Protein AF-A0A2W6MW14-F1 (afdb_monomer)

Foldseek 3Di:
DDDDDDPPPDPVPPPPPPPDDDPDDDPPDQFLLRVLLVVCVVVVNPLLSVLLVLLLLLVLLVVVCVVVVHDSVPDPSVVSSVVSRVCCRPDALVVVLVSLVSSLVLLVDPPNDDFDDDPNHGDDPVRSVVSSVSNSVSSVVSSVVSVD

Radius of gyration: 16.96 Å; Cα contacts (8 Å, |Δi|>4): 107; chains: 1; bounding box: 43×42×47 Å

Nearest PDB structures (foldseek):
  7m5t-assembly1_A  TM=4.288E-01  e=1.062E+00  synthetic construct
  1x8z-assembly2_C  TM=4.289E-01  e=5.660E+00  Arabidopsis thaliana

Solvent-accessible surface area (backbone atoms only — not comparable to full-atom values): 8809 Å² total; per-residue (Å²): 143,82,83,90,82,80,90,76,81,61,82,84,65,78,81,74,78,80,90,74,90,78,97,64,100,60,89,83,71,70,37,72,68,53,48,56,41,51,52,27,46,75,70,69,36,48,68,31,31,51,48,47,51,49,24,46,45,52,48,18,28,52,50,47,12,62,78,68,75,50,56,60,92,71,48,60,56,69,59,25,39,52,48,45,54,51,48,47,59,72,41,55,53,69,56,35,38,50,54,43,50,50,32,45,51,40,60,67,41,85,77,72,61,79,85,58,69,48,97,91,35,78,46,50,70,69,57,54,53,52,38,47,50,52,27,41,51,56,46,49,50,53,41,49,63,55,72,106

pLDDT: mean 84.58, std 22.4, range [30.78, 98.69]

Organism: NCBI:txid1458358

Sequence (148 aa):
MTINNSYNVSYSQVNRLESKESNQTTNNEKSEFDKMIWDLFEQGKGDVAHMAMNAQLVESIKENAKQNGISVTSVNWNRANANWREDFKNAGEQKQSEMVADLISTLQDPYAIQKGYYMGQAESEAHFQATKNQAIDYLSELLQDIKA

Mean predicted aligned error: 9.28 Å

Secondary structure (DSSP, 8-state):
----------GGGTTSS--S--------PPPHHHHHHHHHHHTT-HHHHHHHHHHHHHHHHHHHHHHHT--GGGS-HHHHHHHHHHHHHHS-HHHHHHHHHHHHHHHHSSSSS---EETTEEPPHHHHHHHHHHHHHHHHHHHHHHH-

Structure (mmCIF, N/CA/C/O backbone):
data_AF-A0A2W6MW14-F1
#
_entry.id   AF-A0A2W6MW14-F1
#
loop_
_atom_site.group_PDB
_atom_site.id
_atom_site.type_symbol
_atom_site.label_atom_id
_atom_site.label_alt_id
_atom_site.label_comp_id
_atom_site.label_asym_id
_atom_site.label_entity_id
_atom_site.label_seq_id
_atom_site.pdbx_PDB_ins_code
_atom_site.Cartn_x
_atom_site.Cartn_y
_atom_site.Cartn_z
_atom_site.occupancy
_atom_site.B_iso_or_equiv
_atom_site.auth_seq_id
_atom_site.auth_comp_id
_atom_site.auth_asym_id
_atom_site.auth_atom_id
_atom_site.pdbx_PDB_model_num
ATOM 1 N N . MET A 1 1 ? 31.735 26.652 -9.772 1.00 42.94 1 MET A N 1
ATOM 2 C CA . MET A 1 1 ? 30.379 26.369 -9.266 1.00 42.94 1 MET A CA 1
ATOM 3 C C . MET A 1 1 ? 29.856 25.186 -10.061 1.00 42.94 1 MET A C 1
ATOM 5 O O . MET A 1 1 ? 29.464 25.388 -11.197 1.00 42.94 1 MET A O 1
ATOM 9 N N . THR A 1 2 ? 29.928 23.974 -9.506 1.00 31.06 2 THR A N 1
ATOM 10 C CA . THR A 1 2 ? 29.230 22.800 -10.054 1.00 31.06 2 THR A CA 1
ATOM 11 C C . THR A 1 2 ? 28.868 21.889 -8.889 1.00 31.06 2 THR A C 1
ATOM 13 O O . THR A 1 2 ? 29.675 21.671 -7.988 1.00 31.06 2 THR A O 1
ATOM 16 N N . ILE A 1 3 ? 27.606 21.484 -8.878 1.00 32.84 3 ILE A N 1
ATOM 17 C CA . ILE A 1 3 ? 26.852 20.940 -7.754 1.00 32.84 3 ILE A CA 1
ATOM 18 C C . ILE A 1 3 ? 27.158 19.447 -7.593 1.00 32.84 3 ILE A C 1
ATOM 20 O O . ILE A 1 3 ? 27.057 18.685 -8.552 1.00 32.84 3 ILE A O 1
ATOM 24 N N . ASN A 1 4 ? 27.504 19.044 -6.368 1.00 33.50 4 ASN A N 1
ATOM 25 C CA . ASN A 1 4 ? 27.496 17.653 -5.920 1.00 33.50 4 ASN A CA 1
ATOM 26 C C . ASN A 1 4 ? 26.060 17.128 -5.955 1.00 33.50 4 ASN A C 1
ATOM 28 O O . ASN A 1 4 ? 25.204 17.683 -5.269 1.00 33.50 4 ASN A O 1
ATOM 32 N N . ASN A 1 5 ? 25.797 16.046 -6.686 1.00 37.47 5 ASN A N 1
ATOM 33 C CA . ASN A 1 5 ? 24.575 15.283 -6.471 1.00 37.47 5 ASN A CA 1
ATOM 34 C C . ASN A 1 5 ? 24.783 13.809 -6.810 1.00 37.47 5 ASN A C 1
ATOM 36 O O . ASN A 1 5 ? 24.856 13.424 -7.973 1.00 37.47 5 ASN A O 1
ATOM 40 N N . SER A 1 6 ? 24.887 12.983 -5.775 1.00 30.78 6 SER A N 1
ATOM 41 C CA . SER A 1 6 ? 24.701 11.533 -5.850 1.00 30.78 6 SER A CA 1
ATOM 42 C C . SER A 1 6 ? 24.360 11.032 -4.448 1.00 30.78 6 SER A C 1
ATOM 44 O O . SER A 1 6 ? 25.164 10.370 -3.796 1.00 30.78 6 SER A O 1
ATOM 46 N N . TYR A 1 7 ? 23.170 11.381 -3.952 1.00 33.81 7 TYR A N 1
ATOM 47 C CA . TYR A 1 7 ? 22.580 10.655 -2.828 1.00 33.81 7 TYR A CA 1
ATO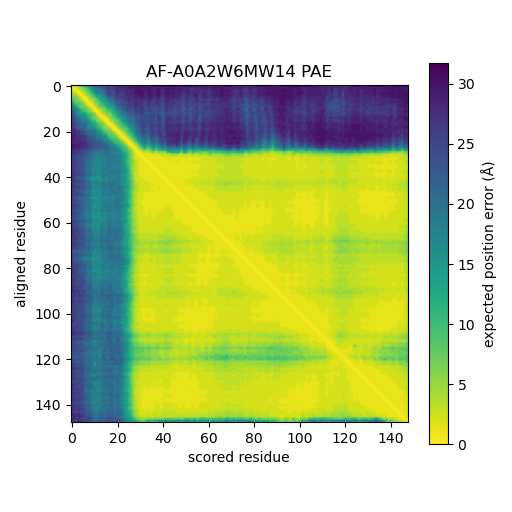M 48 C C . TYR A 1 7 ? 22.076 9.314 -3.349 1.00 33.81 7 TYR A C 1
ATOM 50 O O . TYR A 1 7 ? 20.930 9.157 -3.753 1.00 33.81 7 TYR A O 1
ATOM 58 N N . ASN A 1 8 ? 22.994 8.354 -3.375 1.00 37.16 8 ASN A N 1
ATOM 59 C CA . ASN A 1 8 ? 22.701 6.953 -3.594 1.00 37.16 8 ASN A CA 1
ATOM 60 C C . ASN A 1 8 ? 22.234 6.384 -2.244 1.00 37.16 8 ASN A C 1
ATOM 62 O O . ASN A 1 8 ? 23.043 5.910 -1.446 1.00 37.16 8 ASN A O 1
ATOM 66 N N . VAL A 1 9 ? 20.945 6.526 -1.924 1.00 36.53 9 VAL A N 1
ATOM 67 C CA . VAL A 1 9 ? 20.375 5.896 -0.725 1.00 36.53 9 VAL A CA 1
ATOM 68 C C . VAL A 1 9 ? 20.109 4.434 -1.062 1.00 36.53 9 VAL A C 1
ATOM 70 O O . VAL A 1 9 ? 19.062 4.065 -1.584 1.00 36.53 9 VAL A O 1
ATOM 73 N N . SER A 1 10 ? 21.107 3.596 -0.795 1.00 33.16 10 SER A N 1
ATOM 74 C CA . SER A 1 10 ? 20.962 2.145 -0.820 1.00 33.16 10 SER A CA 1
ATOM 75 C C . SER A 1 10 ? 20.016 1.725 0.307 1.00 33.16 10 SER A C 1
ATOM 77 O O . SER A 1 10 ? 20.370 1.821 1.484 1.00 33.16 10 SER A O 1
ATOM 79 N N . TYR A 1 11 ? 18.831 1.218 -0.045 1.00 42.34 11 TYR A N 1
ATOM 80 C CA . TYR A 1 11 ? 17.824 0.680 0.886 1.00 42.34 11 TYR A CA 1
ATOM 81 C C . TYR A 1 11 ? 18.357 -0.441 1.807 1.00 42.34 11 TYR A C 1
ATOM 83 O O . TYR A 1 11 ? 17.725 -0.784 2.801 1.00 42.34 11 TYR A O 1
ATOM 91 N N . SER A 1 12 ? 19.555 -0.973 1.542 1.00 40.34 12 SER A N 1
ATOM 92 C CA . SER A 1 12 ? 20.220 -1.974 2.383 1.00 40.34 12 SER A CA 1
ATOM 93 C C . SER A 1 12 ? 20.832 -1.440 3.688 1.00 40.34 12 SER A C 1
ATOM 95 O O . SER A 1 12 ? 21.266 -2.246 4.511 1.00 40.34 12 SER A O 1
ATOM 97 N N . GLN A 1 13 ? 20.890 -0.119 3.911 1.00 38.22 13 GLN A N 1
ATOM 98 C CA . GLN A 1 13 ? 21.571 0.451 5.088 1.00 38.22 13 GLN A CA 1
ATOM 99 C C . GLN A 1 13 ? 20.648 0.896 6.232 1.00 38.22 13 GLN A C 1
ATOM 101 O O . GLN A 1 13 ? 21.144 1.142 7.329 1.00 38.22 13 GLN A O 1
ATOM 106 N N . VAL A 1 14 ? 19.326 0.940 6.040 1.00 39.78 14 VAL A N 1
ATOM 107 C CA . VAL A 1 14 ? 18.404 1.421 7.090 1.00 39.78 14 VAL A CA 1
ATOM 108 C C . VAL A 1 14 ? 18.106 0.350 8.157 1.00 39.78 14 VAL A C 1
ATOM 110 O O . VAL A 1 14 ? 17.780 0.689 9.284 1.00 39.78 14 VAL A O 1
ATOM 113 N N . ASN A 1 15 ? 18.345 -0.937 7.880 1.00 40.94 15 ASN A N 1
ATOM 114 C CA . ASN A 1 15 ? 17.981 -2.032 8.798 1.00 40.94 15 ASN A CA 1
ATOM 115 C C . ASN A 1 15 ? 19.132 -2.602 9.650 1.00 40.94 15 ASN A C 1
ATOM 117 O O . ASN A 1 15 ? 18.999 -3.696 10.193 1.00 40.94 15 ASN A O 1
ATOM 121 N N . ARG A 1 16 ? 20.279 -1.917 9.774 1.00 33.91 16 ARG A N 1
ATOM 122 C CA . ARG A 1 16 ? 21.461 -2.499 10.452 1.00 33.91 16 ARG A CA 1
ATOM 123 C C . ARG A 1 16 ? 21.914 -1.820 11.747 1.00 33.91 16 ARG A C 1
ATOM 125 O O . ARG A 1 16 ? 22.966 -2.195 12.258 1.00 33.91 16 ARG A O 1
ATOM 132 N N . LEU A 1 17 ? 21.146 -0.875 12.294 1.00 33.38 17 LEU A N 1
ATOM 133 C CA . LEU A 1 17 ? 21.528 -0.159 13.523 1.00 33.38 17 LEU A CA 1
ATOM 134 C C . LEU A 1 17 ? 20.571 -0.306 14.717 1.00 33.38 17 LEU A C 1
ATOM 136 O O . LEU A 1 17 ? 20.933 0.134 15.801 1.00 33.38 17 LEU A O 1
ATOM 140 N N . GLU A 1 18 ? 19.438 -1.001 14.591 1.00 40.53 18 GLU A N 1
ATOM 141 C CA . GLU A 1 18 ? 18.485 -1.172 15.711 1.00 40.53 18 GLU A CA 1
ATOM 142 C C . GLU A 1 18 ? 18.489 -2.573 16.343 1.00 40.53 18 GLU A C 1
ATOM 144 O O . GLU A 1 18 ? 17.637 -2.906 17.161 1.00 40.53 18 GLU A O 1
ATOM 149 N N . SER A 1 19 ? 19.479 -3.414 16.036 1.00 43.75 19 SER A N 1
ATOM 150 C CA . SER A 1 19 ? 19.676 -4.673 16.762 1.00 43.75 19 SER A CA 1
ATOM 151 C C . SER A 1 19 ? 20.686 -4.489 17.895 1.00 43.75 19 SER A C 1
ATOM 153 O O . SER A 1 19 ? 21.805 -5.004 17.811 1.00 43.75 19 SER A O 1
ATOM 155 N N . LYS A 1 20 ? 20.320 -3.730 18.931 1.00 46.88 20 LYS A N 1
ATOM 156 C CA . LYS A 1 20 ? 20.873 -3.860 20.289 1.00 46.88 20 LYS A CA 1
ATOM 157 C C . LYS A 1 20 ? 20.055 -3.019 21.271 1.00 46.88 20 LYS A C 1
ATOM 159 O O . LYS A 1 20 ? 20.009 -1.806 21.152 1.00 46.88 20 LYS A O 1
ATOM 164 N N . GLU A 1 21 ? 19.500 -3.729 22.254 1.00 45.31 21 GLU A N 1
ATOM 165 C CA . GLU A 1 21 ? 18.901 -3.244 23.507 1.00 45.31 21 GLU A CA 1
ATOM 166 C C . GLU A 1 21 ? 17.421 -2.824 23.485 1.00 45.31 21 GLU A C 1
ATOM 168 O O . GLU A 1 21 ? 17.079 -1.651 23.468 1.00 45.31 21 GLU A O 1
ATOM 173 N N . SER A 1 22 ? 16.535 -3.813 23.656 1.00 36.53 22 SER A N 1
ATOM 174 C CA . SER A 1 22 ? 15.511 -3.766 24.713 1.00 36.53 22 SER A CA 1
ATOM 175 C C . SER A 1 22 ? 14.903 -5.157 24.923 1.00 36.53 22 SER A C 1
ATOM 177 O O . SER A 1 22 ? 14.150 -5.662 24.094 1.00 36.53 22 SER A O 1
ATOM 179 N N . ASN A 1 23 ? 15.240 -5.788 26.049 1.00 46.12 23 ASN A N 1
ATOM 180 C CA . ASN A 1 23 ? 14.453 -6.883 26.606 1.00 46.12 23 ASN A CA 1
ATOM 181 C C . ASN A 1 23 ? 13.269 -6.269 27.364 1.00 46.12 23 ASN A C 1
ATOM 183 O O . ASN A 1 23 ? 13.352 -6.025 28.566 1.00 46.12 23 ASN A O 1
ATOM 187 N N . GLN A 1 24 ? 12.165 -6.043 26.659 1.00 38.31 24 GLN A N 1
ATOM 188 C CA . GLN A 1 24 ? 10.834 -5.981 27.251 1.00 38.31 24 GLN A CA 1
ATOM 189 C C . GLN A 1 24 ? 9.913 -6.853 26.401 1.00 38.31 24 GLN A C 1
ATOM 191 O O . GLN A 1 24 ? 9.719 -6.605 25.215 1.00 38.31 24 GLN A O 1
ATOM 196 N N . THR A 1 25 ? 9.377 -7.903 27.018 1.00 43.50 25 THR A N 1
ATOM 197 C CA . THR A 1 25 ? 8.308 -8.761 26.498 1.00 43.50 25 THR A CA 1
ATOM 198 C C . THR A 1 25 ? 7.081 -7.919 26.151 1.00 43.50 25 THR A C 1
ATOM 200 O O . THR A 1 25 ? 6.187 -7.722 26.967 1.00 43.50 25 THR A O 1
ATOM 203 N N . THR A 1 26 ? 7.053 -7.417 24.925 1.00 41.88 26 THR A N 1
ATOM 204 C CA . THR A 1 26 ? 5.839 -7.134 24.168 1.00 41.88 26 THR A CA 1
ATOM 205 C C . THR A 1 26 ? 5.914 -8.063 22.967 1.00 41.88 26 THR A C 1
ATOM 207 O O . THR A 1 26 ? 6.984 -8.212 22.374 1.00 41.88 26 THR A O 1
ATOM 210 N N . ASN A 1 27 ? 4.839 -8.774 22.644 1.00 43.25 27 ASN A N 1
ATOM 211 C CA . ASN A 1 27 ? 4.812 -9.572 21.428 1.00 43.25 27 ASN A CA 1
ATOM 212 C C . ASN A 1 27 ? 5.032 -8.614 20.244 1.00 43.25 27 ASN A C 1
ATOM 214 O O . ASN A 1 27 ? 4.131 -7.881 19.835 1.00 43.25 27 ASN A O 1
ATOM 218 N N . ASN A 1 28 ? 6.260 -8.595 19.719 1.00 53.56 28 ASN A N 1
ATOM 219 C CA . ASN A 1 28 ? 6.674 -7.918 18.489 1.00 53.56 28 ASN A CA 1
ATOM 220 C C . ASN A 1 28 ? 6.070 -8.638 17.272 1.00 53.56 28 ASN A C 1
ATOM 222 O O . ASN A 1 28 ? 6.754 -8.954 16.301 1.00 53.56 28 ASN A O 1
ATOM 226 N N . GLU A 1 29 ? 4.782 -8.958 17.344 1.00 69.81 29 GLU A N 1
ATOM 227 C CA . GLU A 1 29 ? 4.059 -9.549 16.239 1.00 69.81 29 GLU A CA 1
ATOM 228 C C . GLU A 1 29 ? 4.014 -8.510 15.120 1.00 69.81 29 GLU A C 1
ATOM 230 O O . GLU A 1 29 ? 3.607 -7.354 15.305 1.00 69.81 29 GLU A O 1
ATOM 235 N N . LYS A 1 30 ? 4.563 -8.926 13.978 1.00 78.94 30 LYS A N 1
ATOM 236 C CA . LYS 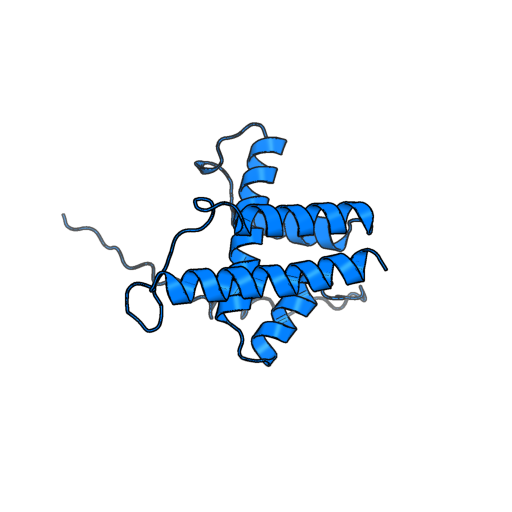A 1 30 ? 4.432 -8.239 12.698 1.00 78.94 30 LYS A CA 1
ATOM 237 C C . LYS A 1 30 ? 2.938 -8.108 12.396 1.00 78.94 30 LYS A C 1
ATOM 239 O O . LYS A 1 30 ? 2.201 -9.064 12.633 1.00 78.94 30 LYS A O 1
ATOM 244 N N . SER A 1 31 ? 2.504 -6.956 11.886 1.00 90.56 31 SER A N 1
ATOM 245 C CA . SER A 1 31 ? 1.123 -6.815 11.409 1.00 90.56 31 SER A CA 1
ATOM 246 C C . SER A 1 31 ? 0.848 -7.783 10.251 1.00 90.56 31 SER A C 1
ATOM 248 O O . SER A 1 31 ? 1.791 -8.232 9.598 1.00 90.56 31 SER A O 1
ATOM 250 N N . GLU A 1 32 ? -0.417 -8.091 9.957 1.00 92.44 32 GLU A N 1
ATOM 251 C CA . GLU A 1 32 ? -0.761 -8.943 8.803 1.00 92.44 32 GLU A CA 1
ATOM 252 C C . GLU A 1 32 ? -0.241 -8.361 7.480 1.00 92.44 32 GLU A C 1
ATOM 254 O O . GLU A 1 32 ? 0.297 -9.085 6.645 1.00 92.44 32 GLU A O 1
ATOM 259 N N . PHE A 1 33 ? -0.263 -7.031 7.336 1.00 95.44 33 PHE A N 1
ATOM 260 C CA . PHE A 1 33 ? 0.375 -6.360 6.206 1.00 95.44 33 PHE A CA 1
ATOM 261 C C . PHE A 1 33 ? 1.887 -6.623 6.165 1.00 95.44 33 PHE A C 1
ATOM 263 O O . PHE A 1 33 ? 2.430 -6.967 5.118 1.00 95.44 33 PHE A O 1
ATOM 270 N N . ASP A 1 34 ? 2.588 -6.500 7.297 1.00 94.25 34 ASP A N 1
ATOM 271 C CA . ASP A 1 34 ? 4.025 -6.781 7.346 1.00 94.25 34 ASP A CA 1
ATOM 272 C C . ASP A 1 34 ? 4.330 -8.238 7.000 1.00 94.25 34 ASP A C 1
ATOM 274 O O . ASP A 1 34 ? 5.285 -8.490 6.270 1.00 94.25 34 ASP A O 1
ATOM 278 N N . LYS A 1 35 ? 3.534 -9.189 7.504 1.00 94.94 35 LYS A N 1
ATOM 279 C CA . LYS A 1 35 ? 3.666 -10.615 7.174 1.00 94.94 35 LYS A CA 1
ATOM 280 C C . LYS A 1 35 ? 3.519 -10.839 5.669 1.00 94.94 35 LYS A C 1
ATOM 282 O O . LYS A 1 35 ? 4.440 -11.384 5.073 1.00 94.94 35 LYS A O 1
ATOM 287 N N . MET A 1 36 ? 2.471 -10.292 5.046 1.00 96.94 36 MET A N 1
ATOM 288 C CA . MET A 1 36 ? 2.274 -10.345 3.590 1.00 96.94 36 MET A CA 1
ATOM 289 C C . MET A 1 36 ? 3.498 -9.813 2.823 1.00 96.94 36 MET A C 1
ATOM 291 O O . MET A 1 36 ? 3.965 -10.439 1.872 1.00 96.94 36 MET A O 1
ATOM 295 N N . ILE A 1 37 ? 4.064 -8.675 3.244 1.00 97.69 37 ILE A N 1
ATOM 296 C CA . ILE A 1 37 ? 5.270 -8.113 2.618 1.00 97.69 37 ILE A CA 1
ATOM 297 C C . ILE A 1 37 ? 6.475 -9.053 2.763 1.00 97.69 37 ILE A C 1
ATOM 299 O O . ILE A 1 37 ? 7.217 -9.246 1.798 1.00 97.69 37 ILE A O 1
ATOM 303 N N . TRP A 1 38 ? 6.683 -9.645 3.942 1.00 95.81 38 TRP A N 1
ATOM 304 C CA . TRP A 1 38 ? 7.769 -10.605 4.156 1.00 95.81 38 TRP A CA 1
ATOM 305 C C . TRP A 1 38 ? 7.606 -11.859 3.297 1.00 95.81 38 TRP A C 1
ATOM 307 O O . TRP A 1 38 ? 8.566 -12.251 2.632 1.00 95.81 38 TRP A O 1
ATOM 317 N N . ASP A 1 39 ? 6.402 -12.416 3.230 1.00 96.56 39 ASP A N 1
ATOM 318 C CA . ASP A 1 39 ? 6.107 -13.611 2.439 1.00 96.56 39 ASP A CA 1
ATOM 319 C C . ASP A 1 39 ? 6.356 -13.372 0.943 1.00 96.56 39 ASP A C 1
ATOM 321 O O . ASP A 1 39 ? 6.891 -14.238 0.249 1.00 96.56 39 ASP A O 1
ATOM 325 N N . LEU A 1 40 ? 6.037 -12.178 0.432 1.00 96.69 40 LEU A N 1
ATOM 326 C CA . LEU A 1 40 ? 6.347 -11.794 -0.947 1.00 96.69 40 LEU A CA 1
ATOM 327 C C . LEU A 1 40 ? 7.856 -11.779 -1.217 1.00 96.69 40 LEU A C 1
ATOM 329 O O . LEU A 1 40 ? 8.295 -12.274 -2.258 1.00 96.69 40 LEU A O 1
ATOM 333 N N . PHE A 1 41 ? 8.663 -11.248 -0.295 1.00 96.62 41 PHE A N 1
ATOM 334 C CA . PHE A 1 41 ? 10.120 -11.283 -0.438 1.00 96.62 41 PHE A CA 1
ATOM 335 C C . PHE A 1 41 ? 10.667 -12.713 -0.394 1.00 96.62 41 PHE A C 1
ATOM 337 O O . PHE A 1 41 ? 11.520 -13.055 -1.215 1.00 96.62 41 PHE A O 1
ATOM 344 N N . GLU A 1 42 ? 10.159 -13.560 0.501 1.00 95.88 42 GLU A N 1
ATOM 345 C CA . GLU A 1 42 ? 10.560 -14.971 0.591 1.00 95.88 42 GLU A CA 1
ATOM 346 C C . GLU A 1 42 ? 10.197 -15.763 -0.673 1.00 95.88 42 GLU A C 1
ATOM 348 O O . GLU A 1 42 ? 10.961 -16.621 -1.115 1.00 95.88 42 GLU A O 1
ATOM 353 N N . GLN A 1 43 ? 9.084 -15.416 -1.322 1.00 96.06 43 GLN A N 1
ATOM 354 C CA . GLN A 1 43 ? 8.663 -15.980 -2.608 1.00 96.06 43 GLN A CA 1
ATOM 355 C C . GLN A 1 43 ? 9.440 -15.427 -3.817 1.00 96.06 43 GLN A C 1
ATOM 357 O O . GLN A 1 43 ? 9.159 -15.811 -4.954 1.00 96.06 43 GLN A O 1
ATOM 362 N N . GLY A 1 44 ? 10.388 -14.505 -3.615 1.00 95.25 44 GLY A N 1
ATOM 363 C CA . GLY A 1 44 ? 11.119 -13.847 -4.702 1.00 95.25 44 GLY A CA 1
ATOM 364 C C . GLY A 1 44 ? 10.290 -12.817 -5.480 1.00 95.25 44 GLY A C 1
ATOM 365 O O . GLY A 1 44 ? 10.691 -12.403 -6.566 1.00 95.25 44 GLY A O 1
ATOM 366 N N . LYS A 1 45 ? 9.152 -12.372 -4.936 1.00 96.44 45 LYS A N 1
ATOM 367 C CA . LYS A 1 45 ? 8.231 -11.387 -5.530 1.00 96.44 45 LYS A CA 1
ATOM 368 C C . LYS A 1 45 ? 8.508 -9.970 -5.014 1.00 96.44 45 LYS A C 1
ATOM 370 O O . LYS A 1 45 ? 7.595 -9.238 -4.634 1.00 96.44 45 LYS A O 1
ATOM 375 N N . GLY A 1 46 ? 9.783 -9.576 -5.001 1.00 95.75 46 GLY A N 1
ATOM 376 C CA . GLY A 1 46 ? 10.223 -8.288 -4.451 1.00 95.75 46 GLY A CA 1
ATOM 377 C C . GLY A 1 46 ? 9.574 -7.074 -5.123 1.00 95.75 46 GLY A C 1
ATOM 378 O O . GLY A 1 46 ? 9.196 -6.131 -4.437 1.00 95.75 46 GLY A O 1
ATOM 379 N N . ASP A 1 47 ? 9.360 -7.118 -6.440 1.00 95.31 47 ASP A N 1
ATOM 380 C CA . ASP A 1 47 ? 8.708 -6.021 -7.169 1.00 95.31 47 ASP A CA 1
ATOM 381 C C . ASP A 1 47 ? 7.245 -5.828 -6.735 1.00 95.31 47 ASP A C 1
ATOM 383 O O . ASP A 1 47 ? 6.780 -4.698 -6.581 1.00 95.31 47 ASP A O 1
ATOM 387 N N . VAL A 1 48 ? 6.538 -6.927 -6.452 1.00 97.88 48 VAL A N 1
ATOM 388 C CA . VAL A 1 48 ? 5.158 -6.911 -5.939 1.00 97.88 48 VAL A CA 1
ATOM 389 C C . VAL A 1 48 ? 5.124 -6.357 -4.513 1.00 97.88 48 VAL A C 1
ATOM 391 O O . VAL A 1 48 ? 4.294 -5.500 -4.206 1.00 97.88 48 VAL A O 1
ATOM 394 N N . ALA A 1 49 ? 6.068 -6.773 -3.659 1.0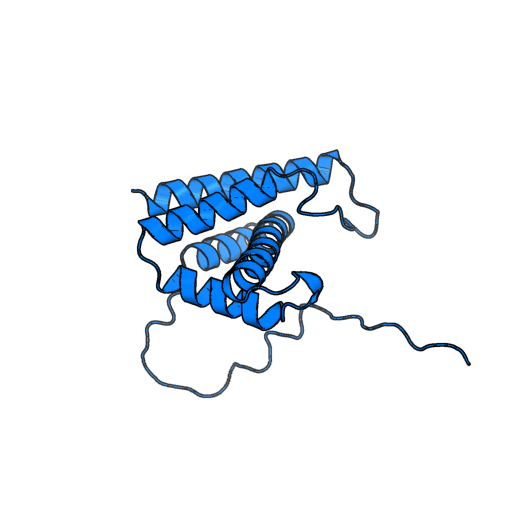0 97.50 49 ALA A N 1
ATOM 395 C CA . ALA A 1 49 ? 6.216 -6.230 -2.307 1.00 97.50 49 ALA A CA 1
ATOM 396 C C . ALA A 1 49 ? 6.468 -4.714 -2.336 1.00 97.50 49 ALA A C 1
ATOM 398 O O . ALA A 1 49 ? 5.806 -3.951 -1.632 1.00 97.50 49 ALA A O 1
ATOM 399 N N . HIS A 1 50 ? 7.379 -4.258 -3.200 1.00 96.06 50 HIS A N 1
ATOM 400 C CA . HIS A 1 50 ? 7.658 -2.836 -3.378 1.00 96.06 50 HIS A CA 1
ATOM 401 C C . HIS A 1 50 ? 6.448 -2.061 -3.901 1.00 96.06 50 HIS A C 1
ATOM 403 O O . HIS A 1 50 ? 6.204 -0.949 -3.438 1.00 96.06 50 HIS A O 1
ATOM 409 N N . MET A 1 51 ? 5.657 -2.637 -4.806 1.00 97.81 51 MET A N 1
ATOM 410 C CA . MET A 1 51 ? 4.431 -2.010 -5.298 1.00 97.81 51 MET A CA 1
ATOM 411 C C . MET A 1 51 ? 3.404 -1.792 -4.176 1.00 97.81 51 MET A C 1
ATOM 413 O O . MET A 1 51 ? 2.891 -0.683 -4.022 1.00 97.81 51 MET A O 1
ATOM 417 N N . ALA A 1 52 ? 3.161 -2.805 -3.339 1.00 98.06 52 ALA A N 1
ATOM 418 C CA . ALA A 1 52 ? 2.278 -2.677 -2.177 1.00 98.06 52 ALA A CA 1
ATOM 419 C C . ALA A 1 52 ? 2.810 -1.652 -1.152 1.00 98.06 52 ALA A C 1
ATOM 421 O O . ALA A 1 52 ? 2.053 -0.828 -0.639 1.00 98.06 52 ALA A O 1
ATOM 422 N N . MET A 1 53 ? 4.124 -1.635 -0.903 1.00 97.62 53 MET A N 1
ATOM 423 C CA . MET A 1 53 ? 4.764 -0.631 -0.041 1.00 97.62 53 MET A CA 1
ATOM 424 C C . MET A 1 53 ? 4.686 0.792 -0.617 1.00 97.62 53 MET A C 1
ATOM 426 O O . MET A 1 53 ? 4.565 1.755 0.138 1.00 97.62 53 MET A O 1
ATOM 430 N N . ASN A 1 54 ? 4.740 0.953 -1.940 1.00 97.00 54 ASN A N 1
ATOM 431 C CA . ASN A 1 54 ? 4.574 2.257 -2.578 1.00 97.00 54 ASN A CA 1
ATOM 432 C C . ASN A 1 54 ? 3.142 2.776 -2.411 1.00 97.00 54 ASN A C 1
ATOM 434 O O . ASN A 1 54 ? 2.966 3.953 -2.098 1.00 97.00 54 ASN A O 1
ATOM 438 N N . ALA A 1 55 ? 2.131 1.911 -2.548 1.00 98.19 55 ALA A N 1
ATOM 439 C CA . ALA A 1 55 ? 0.744 2.276 -2.254 1.00 98.19 55 ALA A CA 1
ATOM 440 C C . ALA A 1 55 ? 0.581 2.719 -0.794 1.00 98.19 55 ALA A C 1
ATOM 442 O O . ALA A 1 55 ? 0.040 3.792 -0.531 1.00 98.19 55 ALA A O 1
ATOM 443 N N . GLN A 1 56 ? 1.149 1.953 0.143 1.00 98.25 56 GLN A N 1
ATOM 444 C CA . GLN A 1 56 ? 1.191 2.309 1.562 1.00 98.25 56 GLN A CA 1
ATOM 445 C C . GLN A 1 56 ? 1.810 3.689 1.793 1.00 98.25 56 GLN A C 1
ATOM 447 O O . GLN A 1 56 ? 1.246 4.511 2.515 1.00 98.25 56 GLN A O 1
ATOM 452 N N . LEU A 1 57 ? 2.964 3.965 1.185 1.00 97.69 57 LEU A N 1
ATOM 453 C CA . LEU A 1 57 ? 3.633 5.250 1.341 1.00 97.69 57 LEU A CA 1
ATOM 454 C C . LEU A 1 57 ? 2.764 6.397 0.812 1.00 97.69 57 LEU A C 1
ATOM 456 O O . LEU A 1 57 ? 2.612 7.410 1.496 1.00 97.69 57 LEU A O 1
ATOM 460 N N . VAL A 1 58 ? 2.172 6.232 -0.373 1.00 97.56 58 VAL A N 1
ATOM 461 C CA . VAL A 1 58 ? 1.290 7.235 -0.982 1.00 97.56 58 VAL A CA 1
ATOM 462 C C . VAL A 1 58 ? 0.084 7.522 -0.086 1.00 97.56 58 VAL A C 1
ATOM 464 O O . VAL A 1 58 ? -0.195 8.694 0.175 1.00 97.56 58 VAL A O 1
ATOM 467 N N . GLU A 1 59 ? -0.589 6.497 0.440 1.00 98.06 59 GLU A N 1
ATOM 468 C CA . GLU A 1 59 ? -1.729 6.709 1.340 1.00 98.06 59 GLU A CA 1
ATOM 469 C C . GLU A 1 59 ? -1.314 7.300 2.681 1.00 98.06 59 GLU A C 1
ATOM 471 O O . GLU A 1 59 ? -1.952 8.244 3.144 1.00 98.06 59 GLU A O 1
ATOM 476 N N . SER A 1 60 ? -0.189 6.867 3.257 1.00 97.88 60 SER A N 1
ATOM 477 C CA . SER A 1 60 ? 0.324 7.470 4.492 1.00 97.88 60 SER A CA 1
ATOM 478 C C . SER A 1 60 ? 0.545 8.981 4.339 1.00 97.88 60 SER A C 1
ATOM 480 O O . SER A 1 60 ? 0.204 9.759 5.231 1.00 97.88 60 SER A O 1
ATOM 482 N N . ILE A 1 61 ? 1.048 9.422 3.180 1.00 97.81 61 ILE A N 1
ATOM 483 C CA . ILE A 1 61 ? 1.267 10.838 2.876 1.00 97.81 61 ILE A CA 1
ATOM 484 C C . ILE A 1 61 ? -0.066 11.569 2.699 1.00 97.81 61 ILE A C 1
ATOM 486 O O . ILE A 1 61 ? -0.248 12.644 3.275 1.00 97.81 61 ILE A O 1
ATOM 490 N N . LYS A 1 62 ? -0.996 11.008 1.917 1.00 97.31 62 LYS A N 1
ATOM 491 C CA . LYS A 1 62 ? -2.320 11.605 1.681 1.00 97.31 62 LYS A CA 1
ATOM 492 C C . LYS A 1 62 ? -3.110 11.752 2.979 1.00 97.31 62 LYS A C 1
ATOM 494 O O . LYS A 1 62 ? -3.654 12.826 3.244 1.00 97.31 62 LYS A O 1
ATOM 499 N N . GLU A 1 63 ? -3.150 10.708 3.800 1.00 96.50 63 GLU A N 1
ATOM 500 C CA . GLU A 1 63 ? -3.876 10.716 5.065 1.00 96.50 63 GLU A CA 1
ATOM 501 C C . GLU A 1 63 ? -3.228 11.672 6.070 1.00 96.50 63 GLU A C 1
ATOM 503 O O . GLU A 1 63 ? -3.927 12.499 6.658 1.00 96.50 63 GLU A O 1
ATOM 508 N N . ASN A 1 64 ? -1.895 11.672 6.190 1.00 97.44 64 ASN A N 1
ATOM 509 C CA . ASN A 1 64 ? -1.200 12.624 7.056 1.00 97.44 64 ASN A CA 1
ATOM 510 C C . ASN A 1 64 ? -1.456 14.081 6.636 1.00 97.44 64 ASN A C 1
ATOM 512 O O . ASN A 1 64 ? -1.751 14.925 7.486 1.00 97.44 64 ASN A O 1
ATOM 516 N N . ALA A 1 65 ? -1.398 14.370 5.332 1.00 97.62 65 ALA A N 1
ATOM 517 C CA . ALA A 1 65 ? -1.705 15.688 4.788 1.00 97.62 65 ALA A CA 1
ATOM 518 C C . ALA A 1 65 ? -3.137 16.124 5.132 1.00 97.62 65 ALA A C 1
ATOM 520 O O . ALA A 1 65 ? -3.348 17.232 5.631 1.00 97.62 65 ALA A O 1
ATOM 521 N N . LYS A 1 66 ? -4.110 15.227 4.930 1.00 96.62 66 LYS A N 1
ATOM 522 C CA . LYS A 1 66 ? -5.528 15.454 5.230 1.00 96.62 66 LYS A CA 1
ATOM 523 C C . LYS A 1 66 ? -5.769 15.714 6.718 1.00 96.62 66 LYS A C 1
ATOM 525 O O . LYS A 1 66 ? -6.440 16.684 7.053 1.00 96.62 66 LYS A O 1
ATOM 530 N N . GLN A 1 67 ? -5.216 14.883 7.602 1.00 95.00 67 GLN A N 1
ATOM 531 C CA . GLN A 1 67 ? -5.400 14.999 9.054 1.00 95.00 67 GLN A CA 1
ATOM 532 C C . GLN A 1 67 ? -4.818 16.302 9.619 1.00 95.00 67 GLN A C 1
ATOM 534 O O . GLN A 1 67 ? -5.376 16.872 10.552 1.00 95.00 67 GLN A O 1
ATOM 539 N N . ASN A 1 68 ? -3.711 16.786 9.047 1.00 95.38 68 ASN A N 1
ATOM 540 C CA . ASN A 1 68 ? -3.008 17.975 9.535 1.00 95.38 68 ASN A CA 1
ATOM 541 C C . ASN A 1 68 ? -3.348 19.254 8.752 1.00 95.38 68 ASN A C 1
ATOM 543 O O . ASN A 1 68 ? -2.852 20.324 9.097 1.00 95.38 68 ASN A O 1
ATOM 547 N N . GLY A 1 69 ? -4.171 19.167 7.702 1.00 96.94 69 GLY A N 1
ATOM 548 C CA . GLY A 1 69 ? -4.530 20.314 6.865 1.00 96.94 69 GLY A CA 1
ATOM 549 C C . GLY A 1 69 ? -3.336 20.927 6.122 1.00 96.94 69 GLY A C 1
ATOM 550 O O . GLY A 1 69 ? -3.267 22.146 5.977 1.00 96.94 69 GLY A O 1
ATOM 551 N N . ILE A 1 70 ? -2.383 20.100 5.678 1.00 96.69 70 ILE A N 1
ATOM 552 C CA . ILE A 1 70 ? -1.154 20.536 4.993 1.00 96.69 70 ILE A CA 1
ATOM 553 C C . ILE A 1 70 ? -1.071 19.998 3.559 1.00 96.69 70 ILE A C 1
ATOM 555 O O . ILE A 1 70 ? -1.787 19.076 3.180 1.00 96.69 70 ILE A O 1
ATOM 559 N N . SER A 1 71 ? -0.168 20.560 2.749 1.00 96.88 71 SER A N 1
ATOM 560 C CA . SER A 1 71 ? 0.149 20.008 1.424 1.00 96.88 71 SER A CA 1
ATOM 561 C C . SER A 1 71 ? 0.855 18.656 1.546 1.00 96.88 71 SER A C 1
ATOM 563 O O . SER A 1 71 ? 1.748 18.498 2.380 1.00 96.88 71 SER A O 1
ATOM 565 N N . VAL A 1 72 ? 0.552 17.720 0.639 1.00 94.25 72 VAL A N 1
ATOM 566 C CA . VAL A 1 72 ? 1.260 16.430 0.512 1.00 94.25 72 VAL A CA 1
ATOM 567 C C . VAL A 1 72 ? 2.770 16.604 0.320 1.00 94.25 72 VAL A C 1
ATOM 569 O O . VAL A 1 72 ? 3.556 15.800 0.809 1.00 94.25 72 VAL A O 1
ATOM 572 N N . THR A 1 73 ? 3.198 17.698 -0.315 1.00 95.44 73 THR A N 1
ATOM 573 C CA . THR A 1 73 ? 4.620 18.025 -0.525 1.00 95.44 73 THR A CA 1
ATOM 574 C C . THR A 1 73 ? 5.333 18.499 0.742 1.00 95.44 73 THR A C 1
ATOM 576 O O . THR A 1 73 ? 6.551 18.654 0.737 1.00 95.44 73 THR A O 1
ATOM 579 N N . SER A 1 74 ? 4.588 18.780 1.812 1.00 96.25 74 SER A N 1
ATOM 580 C CA . SER A 1 74 ? 5.107 19.239 3.104 1.00 96.25 74 SER A CA 1
ATOM 581 C C . SER A 1 74 ? 5.111 18.133 4.163 1.00 96.25 74 SER A C 1
ATOM 583 O O . SER A 1 74 ? 5.553 18.367 5.287 1.00 96.25 74 SER A O 1
ATOM 585 N N . VAL A 1 75 ? 4.622 16.938 3.824 1.00 96.19 75 VAL A N 1
ATOM 586 C CA . VAL A 1 75 ? 4.556 15.800 4.742 1.00 96.19 75 VAL A CA 1
ATOM 587 C C . VAL A 1 75 ? 5.952 15.232 4.993 1.00 96.19 75 VAL A C 1
ATOM 589 O O . VAL A 1 75 ? 6.719 14.962 4.068 1.00 96.19 75 VAL A O 1
ATOM 592 N N . ASN A 1 76 ? 6.269 14.973 6.264 1.00 96.75 76 ASN A N 1
ATOM 593 C CA . ASN A 1 76 ? 7.391 14.110 6.615 1.00 96.75 76 ASN A CA 1
ATOM 594 C C . ASN A 1 76 ? 6.992 12.652 6.352 1.00 96.75 76 ASN A C 1
ATOM 596 O O . ASN A 1 76 ? 6.355 12.013 7.190 1.00 96.75 76 ASN A O 1
ATOM 600 N N . TRP A 1 77 ? 7.371 1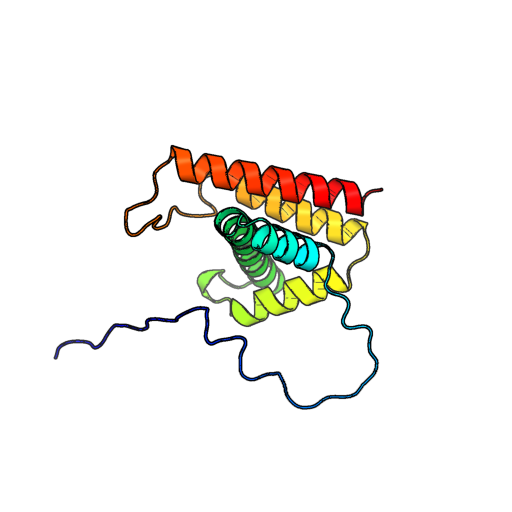2.147 5.180 1.00 94.31 77 TRP A N 1
ATOM 601 C CA . TRP A 1 77 ? 6.987 10.819 4.704 1.00 94.31 77 TRP A CA 1
ATOM 602 C C . T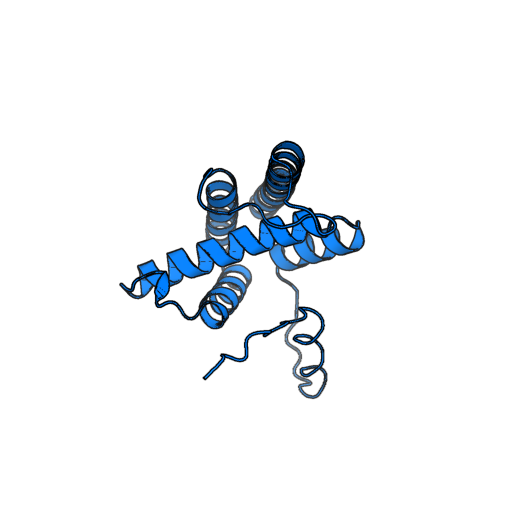RP A 1 77 ? 7.447 9.683 5.629 1.00 94.31 77 TRP A C 1
ATOM 604 O O . TRP A 1 77 ? 6.704 8.727 5.817 1.00 94.31 77 TRP A O 1
ATOM 614 N N . ASN A 1 78 ? 8.619 9.803 6.267 1.00 94.12 78 ASN A N 1
ATOM 615 C CA . ASN A 1 78 ? 9.112 8.799 7.218 1.00 94.12 78 ASN A CA 1
ATOM 616 C C . ASN A 1 78 ? 8.167 8.664 8.410 1.00 94.12 78 ASN A C 1
ATOM 618 O O . ASN A 1 78 ? 7.775 7.561 8.783 1.00 94.12 78 ASN A O 1
ATOM 622 N N . ARG A 1 79 ? 7.779 9.806 8.987 1.00 95.06 79 ARG A N 1
ATOM 623 C CA . ARG A 1 79 ? 6.854 9.8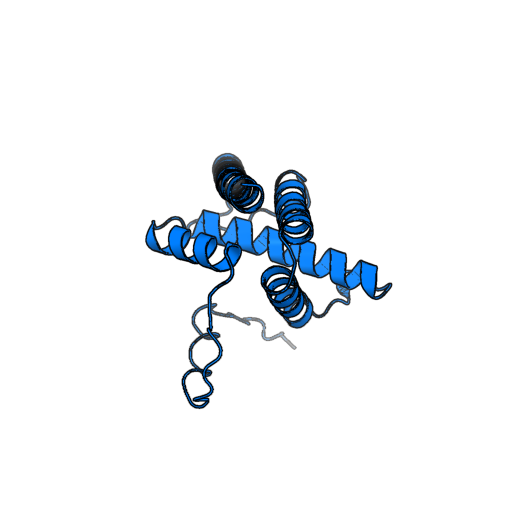37 10.120 1.00 95.06 79 ARG A CA 1
ATOM 624 C C . ARG A 1 79 ? 5.460 9.373 9.712 1.00 95.06 79 ARG A C 1
ATOM 626 O O . ARG A 1 79 ? 4.856 8.599 10.439 1.00 95.06 79 ARG A O 1
ATOM 633 N N . ALA A 1 80 ? 4.969 9.819 8.558 1.00 96.12 80 ALA A N 1
ATOM 634 C CA . ALA A 1 80 ? 3.671 9.399 8.041 1.00 96.12 80 ALA A CA 1
ATOM 635 C C . ALA A 1 80 ? 3.606 7.875 7.842 1.00 96.12 80 ALA A C 1
ATOM 637 O O . ALA A 1 80 ? 2.666 7.238 8.306 1.00 96.12 80 ALA A O 1
ATOM 638 N N . ASN A 1 81 ? 4.640 7.283 7.239 1.00 94.81 81 ASN A N 1
ATOM 639 C CA . ASN A 1 81 ? 4.725 5.842 7.016 1.00 94.81 81 ASN A CA 1
ATOM 640 C C . ASN A 1 81 ? 4.822 5.045 8.329 1.00 94.81 81 ASN A C 1
ATOM 642 O O . ASN A 1 81 ? 4.165 4.017 8.473 1.00 94.81 81 ASN A O 1
ATOM 646 N N . ALA A 1 82 ? 5.612 5.519 9.300 1.00 93.75 82 ALA A N 1
ATOM 647 C CA . ALA A 1 82 ? 5.704 4.888 10.618 1.00 93.75 82 ALA A CA 1
ATOM 648 C C . ALA A 1 82 ? 4.357 4.924 11.359 1.00 93.75 82 ALA A C 1
ATOM 650 O O . ALA A 1 82 ? 3.899 3.888 11.836 1.00 93.75 82 ALA A O 1
ATOM 651 N N . ASN A 1 83 ? 3.696 6.086 11.370 1.00 94.94 83 ASN A N 1
ATOM 652 C CA . ASN A 1 83 ? 2.376 6.247 11.973 1.00 94.94 83 ASN A CA 1
ATOM 653 C C . ASN A 1 83 ? 1.346 5.324 11.317 1.00 94.94 83 ASN A C 1
ATOM 655 O O . ASN A 1 83 ? 0.635 4.631 12.025 1.00 94.94 83 ASN A O 1
ATOM 659 N N . TRP A 1 84 ? 1.310 5.244 9.983 1.00 97.06 84 TRP A N 1
ATOM 660 C CA . TRP A 1 84 ? 0.385 4.344 9.290 1.00 97.06 84 TRP A CA 1
ATOM 661 C C . TRP A 1 84 ? 0.584 2.884 9.719 1.00 97.06 84 TRP A C 1
ATOM 663 O O . TRP A 1 84 ? -0.389 2.162 9.907 1.00 97.06 84 TRP A O 1
ATOM 673 N N . ARG A 1 85 ? 1.835 2.429 9.897 1.00 94.56 85 ARG A N 1
ATOM 674 C CA . ARG A 1 85 ? 2.134 1.049 10.336 1.00 94.56 85 ARG A CA 1
ATOM 675 C C . ARG A 1 85 ? 1.668 0.793 11.761 1.00 94.56 85 ARG A C 1
ATOM 677 O O . ARG A 1 85 ? 1.136 -0.277 12.047 1.00 94.56 85 ARG A O 1
ATOM 684 N N . GLU A 1 86 ? 1.871 1.768 12.637 1.00 94.25 86 GLU A N 1
ATOM 685 C CA . GLU A 1 86 ? 1.387 1.717 14.013 1.00 94.25 86 GLU A CA 1
ATOM 686 C C . GLU A 1 86 ? -0.148 1.723 14.063 1.00 94.25 86 GLU A C 1
ATOM 688 O O . GLU A 1 86 ? -0.739 0.875 14.730 1.00 94.25 86 GLU A O 1
ATOM 693 N N . ASP A 1 87 ? -0.791 2.599 13.289 1.00 94.81 87 ASP A N 1
ATOM 694 C CA . ASP A 1 87 ? -2.245 2.684 13.161 1.00 94.81 87 ASP A CA 1
ATOM 695 C C . ASP A 1 87 ? -2.825 1.374 12.629 1.00 94.81 87 ASP A C 1
ATOM 697 O O . ASP A 1 87 ? -3.773 0.851 13.205 1.00 94.81 87 ASP A O 1
ATOM 701 N N . PHE A 1 88 ? -2.227 0.789 11.587 1.00 95.69 88 PHE A N 1
ATOM 702 C CA . PHE A 1 88 ? -2.667 -0.489 11.033 1.00 95.69 88 PHE A CA 1
ATOM 703 C C . PHE A 1 88 ? -2.567 -1.607 12.073 1.00 95.69 88 PHE A C 1
ATOM 705 O O . PHE A 1 88 ? -3.514 -2.363 12.272 1.00 95.69 88 PHE A O 1
ATOM 712 N N . LYS A 1 89 ? -1.434 -1.694 12.779 1.00 93.88 89 LYS A N 1
ATOM 713 C CA . LYS A 1 89 ? -1.206 -2.710 13.814 1.00 93.88 89 LYS A CA 1
ATOM 714 C C . LYS A 1 89 ? -2.200 -2.599 14.975 1.00 93.88 89 LYS A C 1
ATOM 716 O O . LYS A 1 89 ? -2.603 -3.622 15.517 1.00 93.88 89 LYS A O 1
ATOM 721 N N . ASN A 1 90 ? -2.567 -1.378 15.359 1.00 93.81 90 ASN A N 1
ATOM 722 C CA . ASN A 1 90 ? -3.428 -1.113 16.513 1.00 93.81 90 ASN A CA 1
ATOM 723 C C . ASN A 1 90 ? -4.918 -0.973 16.151 1.00 93.81 90 ASN A C 1
ATOM 725 O O . ASN A 1 90 ? -5.766 -0.905 17.043 1.00 93.81 90 ASN A O 1
ATOM 729 N N . ALA A 1 91 ? -5.247 -0.900 14.862 1.00 93.62 91 ALA A N 1
ATOM 730 C CA . ALA A 1 91 ? -6.609 -0.815 14.366 1.00 93.62 91 ALA A CA 1
ATOM 731 C C . ALA A 1 91 ? -7.364 -2.139 14.551 1.00 93.62 91 ALA A C 1
ATOM 733 O O . ALA A 1 91 ? -6.808 -3.223 14.399 1.00 93.62 91 ALA A O 1
ATOM 734 N N . GLY A 1 92 ? -8.668 -2.041 14.818 1.00 93.50 92 GLY A N 1
ATOM 735 C CA . GLY A 1 92 ? -9.568 -3.187 14.694 1.00 93.50 92 GLY A CA 1
ATOM 736 C C . GLY A 1 92 ? -9.805 -3.567 13.229 1.00 93.50 92 GLY A C 1
ATOM 737 O O . GLY A 1 92 ? -9.569 -2.762 12.324 1.00 93.50 92 GLY A O 1
ATOM 738 N N . GLU A 1 93 ? -10.346 -4.765 13.011 1.00 94.50 93 GLU A N 1
ATOM 739 C CA . GLU A 1 93 ? -10.584 -5.381 11.692 1.00 94.50 93 GLU A CA 1
ATOM 740 C C . GLU A 1 93 ? -11.256 -4.442 10.683 1.00 94.50 93 GLU A C 1
ATOM 742 O O . GLU A 1 93 ? -10.828 -4.344 9.532 1.00 94.50 93 GLU A O 1
ATOM 747 N N . GLN A 1 94 ? -12.280 -3.692 11.112 1.00 95.56 94 GLN A N 1
ATOM 748 C CA . GLN A 1 94 ? -12.968 -2.744 10.234 1.00 95.56 94 GLN A CA 1
ATOM 749 C C . GLN A 1 94 ? -12.007 -1.674 9.695 1.00 95.56 94 GLN A C 1
ATOM 751 O O . GLN A 1 94 ? -11.973 -1.423 8.492 1.00 95.56 94 GLN A O 1
ATOM 756 N N . LYS A 1 95 ? -11.209 -1.051 10.568 1.00 96.19 95 LYS A N 1
ATOM 757 C CA . LYS A 1 95 ? -10.291 0.017 10.158 1.00 96.19 95 LYS A CA 1
ATOM 758 C C . LYS A 1 95 ? -9.100 -0.546 9.382 1.00 96.19 95 LYS A C 1
ATOM 760 O O . LYS A 1 95 ? -8.691 0.073 8.406 1.00 96.19 95 LYS A O 1
ATOM 765 N N . GLN A 1 96 ? -8.600 -1.732 9.733 1.00 97.06 96 GLN A N 1
ATOM 766 C CA . GLN A 1 96 ? -7.601 -2.426 8.914 1.00 97.06 96 GLN A CA 1
ATOM 767 C C . GLN A 1 96 ? -8.135 -2.701 7.501 1.00 97.06 96 GLN A C 1
ATOM 769 O O . GLN A 1 96 ? -7.456 -2.399 6.524 1.00 97.06 96 GLN A O 1
ATOM 774 N N . SER A 1 97 ? -9.377 -3.180 7.379 1.00 97.12 97 SER A N 1
ATOM 775 C CA . SER A 1 97 ? -10.031 -3.409 6.085 1.00 97.12 97 SER A CA 1
ATOM 776 C C . SER A 1 97 ? -10.148 -2.133 5.251 1.00 97.12 97 SER A C 1
ATOM 778 O O . SER A 1 97 ? -9.884 -2.161 4.052 1.00 97.12 97 SER A O 1
ATOM 780 N N . GLU A 1 98 ? -10.536 -1.014 5.870 1.00 97.62 98 GLU A N 1
ATOM 781 C CA . GLU A 1 98 ? -10.581 0.297 5.208 1.00 97.62 98 GLU A CA 1
ATOM 782 C C . GLU A 1 98 ? -9.190 0.709 4.713 1.00 97.62 98 GLU A C 1
ATOM 784 O O . GLU A 1 98 ? -9.036 1.071 3.551 1.00 97.62 98 GLU A O 1
ATOM 789 N N . MET A 1 99 ? -8.162 0.561 5.553 1.00 98.19 99 MET A N 1
ATOM 790 C CA . MET A 1 99 ? -6.785 0.900 5.190 1.00 98.19 99 MET A CA 1
ATOM 791 C C . MET A 1 99 ? -6.263 0.046 4.028 1.00 98.19 99 MET A C 1
ATOM 793 O O . MET A 1 99 ? -5.634 0.592 3.127 1.00 98.19 99 MET A O 1
ATOM 797 N N . VAL A 1 100 ? -6.537 -1.266 3.998 1.00 98.50 100 VAL A N 1
ATOM 798 C CA . VAL A 1 100 ? -6.163 -2.127 2.857 1.00 98.50 100 VAL A CA 1
ATOM 799 C C . VAL A 1 100 ? -6.946 -1.752 1.596 1.00 98.50 100 VAL A C 1
ATOM 801 O O . VAL A 1 100 ? -6.370 -1.704 0.508 1.00 98.50 100 VAL A O 1
ATOM 804 N N . ALA A 1 101 ? -8.242 -1.451 1.722 1.00 98.31 101 ALA A N 1
ATOM 805 C CA . ALA A 1 101 ? -9.058 -1.007 0.594 1.00 98.31 101 ALA A CA 1
ATOM 806 C C . ALA A 1 101 ? -8.543 0.313 -0.005 1.00 98.31 101 ALA A C 1
ATOM 808 O O . ALA A 1 101 ? -8.527 0.458 -1.230 1.00 98.31 101 ALA A O 1
ATOM 809 N N . ASP A 1 102 ? -8.060 1.234 0.833 1.00 98.44 102 ASP A N 1
ATOM 810 C CA . ASP A 1 102 ? -7.418 2.465 0.379 1.00 98.44 102 ASP A CA 1
ATOM 811 C C . ASP A 1 102 ? -6.149 2.159 -0.430 1.00 98.44 102 ASP A C 1
ATOM 813 O O . ASP A 1 102 ? -5.998 2.714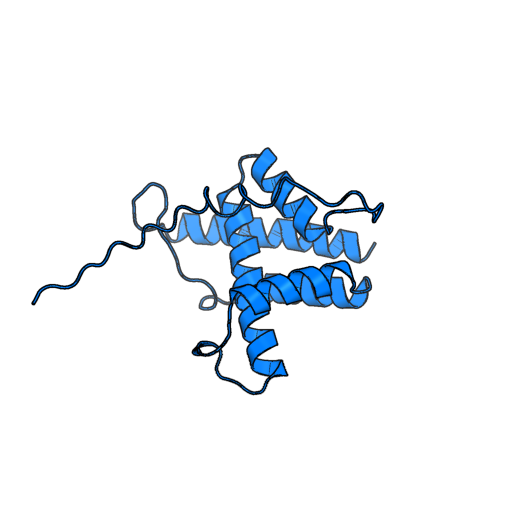 -1.515 1.00 98.44 102 ASP A O 1
ATOM 817 N N . LEU A 1 103 ? -5.307 1.202 -0.003 1.00 98.62 103 LEU A N 1
ATOM 818 C CA . LEU A 1 103 ? -4.126 0.785 -0.782 1.00 98.62 103 LEU A CA 1
ATOM 819 C C . LEU A 1 103 ? -4.505 0.241 -2.167 1.00 98.62 103 LEU A C 1
ATOM 821 O O . LEU A 1 103 ? -3.855 0.559 -3.165 1.00 98.62 103 LEU A O 1
ATOM 825 N N . ILE A 1 104 ? -5.563 -0.573 -2.243 1.00 98.69 104 ILE A N 1
ATOM 826 C CA . ILE A 1 104 ? -6.075 -1.100 -3.516 1.00 98.69 104 ILE A CA 1
ATOM 827 C C . ILE A 1 104 ? -6.560 0.049 -4.407 1.00 98.69 104 ILE A C 1
ATOM 829 O O . ILE A 1 104 ? -6.242 0.075 -5.595 1.00 98.69 104 ILE A O 1
ATOM 833 N N . SER A 1 105 ? -7.280 1.021 -3.843 1.00 98.31 105 SER A N 1
ATOM 834 C CA . SER A 1 105 ? -7.740 2.216 -4.560 1.00 98.31 105 SER A CA 1
ATOM 835 C C . SER A 1 105 ? -6.565 3.030 -5.118 1.00 98.31 105 SER A C 1
ATOM 837 O O . SER A 1 105 ? -6.575 3.418 -6.289 1.00 98.31 105 SER A O 1
ATOM 839 N N . THR A 1 106 ? -5.492 3.205 -4.338 1.00 98.19 106 THR A N 1
ATOM 840 C CA . THR A 1 106 ? -4.238 3.828 -4.798 1.00 98.19 106 THR A CA 1
ATOM 841 C C . THR A 1 106 ? -3.633 3.084 -5.966 1.00 98.19 106 THR A C 1
ATOM 843 O O . THR A 1 106 ? -3.198 3.702 -6.934 1.00 98.19 106 THR A O 1
ATOM 846 N N . LEU A 1 107 ? -3.585 1.753 -5.875 1.00 98.06 107 LEU A N 1
ATOM 847 C CA . LEU A 1 107 ? -3.072 0.942 -6.958 1.00 98.06 107 LEU A CA 1
ATOM 848 C C . LEU A 1 107 ? -3.983 1.021 -8.167 1.00 98.06 107 LEU A C 1
ATOM 850 O O . LEU A 1 107 ? -3.460 0.981 -9.259 1.00 98.06 107 LEU A O 1
ATOM 854 N N . GLN A 1 108 ? -5.295 1.179 -8.048 1.00 97.19 108 GLN A N 1
ATOM 855 C CA . GLN A 1 108 ? -6.179 1.309 -9.210 1.00 97.19 108 GLN A CA 1
ATOM 856 C C . GLN A 1 108 ? -6.057 2.675 -9.901 1.00 97.19 108 GLN A C 1
ATOM 858 O O . GLN A 1 108 ? -6.163 2.738 -11.129 1.00 97.19 108 GLN A O 1
ATOM 863 N N . ASP A 1 109 ? -5.749 3.742 -9.160 1.00 96.25 109 ASP A N 1
ATOM 864 C CA . ASP A 1 109 ? -5.500 5.072 -9.721 1.00 96.25 109 ASP A CA 1
ATOM 865 C C . ASP A 1 109 ? -4.325 5.034 -10.732 1.00 96.25 109 ASP A C 1
ATOM 867 O O . ASP A 1 109 ? -3.211 4.605 -10.403 1.00 96.25 109 ASP A O 1
ATOM 871 N N . PRO A 1 110 ? -4.538 5.447 -11.997 1.00 91.81 110 PRO A N 1
ATOM 872 C CA . PRO A 1 110 ? -3.499 5.427 -13.025 1.00 91.81 110 PRO A CA 1
ATOM 873 C C . PRO A 1 110 ? -2.354 6.425 -12.787 1.00 91.81 110 PRO A C 1
ATOM 875 O O . PRO A 1 110 ? -1.315 6.295 -13.431 1.00 91.81 110 PRO A O 1
ATOM 878 N N . TYR A 1 111 ? -2.518 7.403 -11.892 1.00 91.62 111 TYR A N 1
ATOM 879 C CA . TYR A 1 111 ? -1.558 8.490 -11.676 1.00 91.62 111 TYR A CA 1
ATOM 880 C C . TYR A 1 111 ? -0.970 8.537 -10.261 1.00 91.62 111 TYR A C 1
ATOM 882 O O . TYR A 1 111 ? -0.073 9.344 -10.010 1.00 91.62 111 TYR A O 1
ATOM 890 N N . ALA A 1 112 ? -1.438 7.692 -9.339 1.00 93.44 112 ALA A N 1
ATOM 891 C CA . ALA A 1 112 ? -0.963 7.699 -7.954 1.00 93.44 112 ALA A CA 1
ATOM 892 C C . ALA A 1 112 ? 0.477 7.182 -7.799 1.00 93.44 112 ALA A C 1
ATOM 894 O O . ALA A 1 112 ? 1.211 7.663 -6.937 1.00 93.44 112 ALA A O 1
ATOM 895 N N . ILE A 1 113 ? 0.888 6.226 -8.638 1.00 93.44 113 ILE A N 1
ATOM 896 C CA . ILE A 1 113 ? 2.237 5.648 -8.649 1.00 93.44 113 ILE A CA 1
ATOM 897 C C . ILE A 1 113 ? 2.806 5.762 -10.060 1.00 93.44 113 ILE A C 1
ATOM 899 O O . ILE A 1 113 ? 2.137 5.448 -11.044 1.00 93.44 113 ILE A O 1
ATOM 903 N N . GLN A 1 114 ? 4.052 6.216 -10.157 1.00 90.88 114 GLN A N 1
ATOM 904 C CA . GLN A 1 114 ? 4.756 6.367 -11.426 1.00 90.88 114 GLN A CA 1
ATOM 905 C C . GLN A 1 114 ? 5.648 5.158 -11.708 1.00 90.88 114 GLN A C 1
ATOM 907 O O . GLN A 1 114 ? 6.204 4.555 -10.790 1.00 90.88 114 GLN A O 1
ATOM 912 N N . LYS A 1 115 ? 5.821 4.853 -12.997 1.00 92.06 115 LYS A N 1
ATOM 913 C CA . LYS A 1 115 ? 6.778 3.849 -13.473 1.00 92.06 115 LYS A CA 1
ATOM 914 C C . LYS A 1 115 ? 8.197 4.201 -13.060 1.00 92.06 115 LYS A C 1
ATOM 916 O O . LYS A 1 115 ? 8.599 5.366 -13.116 1.00 92.06 115 LYS A O 1
ATOM 921 N N . GLY A 1 116 ? 8.949 3.171 -12.700 1.00 89.81 116 GLY A N 1
ATOM 922 C CA . GLY A 1 116 ? 10.340 3.300 -12.304 1.00 89.81 116 GLY A CA 1
ATOM 923 C C . GLY A 1 116 ? 11.301 2.758 -13.354 1.00 89.81 116 GLY A C 1
ATOM 924 O O . GLY A 1 116 ? 11.091 2.844 -14.568 1.00 89.81 116 GLY A O 1
ATOM 925 N N . TYR A 1 117 ? 12.379 2.177 -12.840 1.00 88.94 117 TYR A N 1
ATOM 926 C CA . TYR A 1 117 ? 13.322 1.391 -13.616 1.00 88.94 117 TYR A CA 1
ATOM 927 C C . TYR A 1 117 ? 13.168 -0.079 -13.248 1.00 88.94 117 TYR A C 1
ATOM 929 O O . TYR A 1 117 ? 13.060 -0.417 -12.073 1.00 88.94 117 TYR A O 1
ATOM 937 N N . TYR A 1 118 ? 13.242 -0.943 -14.252 1.00 87.94 118 TYR A N 1
ATOM 938 C CA . TYR A 1 118 ? 13.305 -2.385 -14.087 1.00 87.94 118 TYR A CA 1
ATOM 939 C C . TYR A 1 118 ? 14.549 -2.908 -14.803 1.00 87.94 118 TYR A C 1
ATOM 941 O O . TYR A 1 118 ? 14.776 -2.603 -15.975 1.00 87.94 118 TYR A O 1
ATOM 949 N N . MET A 1 119 ? 15.400 -3.650 -14.087 1.00 89.69 119 MET A N 1
ATOM 950 C CA . MET A 1 119 ? 16.666 -4.187 -14.615 1.00 89.69 119 MET A CA 1
ATOM 951 C C . MET A 1 119 ? 17.565 -3.123 -15.284 1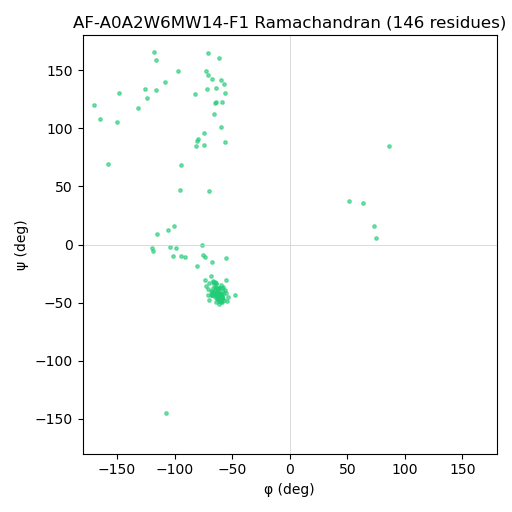.00 89.69 119 MET A C 1
ATOM 953 O O . MET A 1 119 ? 18.209 -3.366 -16.304 1.00 89.69 119 MET A O 1
ATOM 957 N N . GLY A 1 120 ? 17.599 -1.912 -14.714 1.00 91.44 120 GLY A N 1
ATOM 958 C CA . GLY A 1 120 ? 18.415 -0.795 -15.211 1.00 91.44 120 GLY A CA 1
ATOM 959 C C . GLY A 1 120 ? 17.881 -0.110 -16.474 1.00 91.44 120 GLY A C 1
ATOM 960 O O . GLY A 1 120 ? 18.552 0.769 -17.009 1.00 91.44 120 GLY A O 1
ATOM 961 N N . GLN A 1 121 ? 16.689 -0.481 -16.945 1.00 91.81 121 GLN A N 1
ATOM 962 C CA . GLN A 1 121 ? 15.999 0.149 -18.069 1.00 91.81 121 GLN A CA 1
ATOM 963 C C . GLN A 1 121 ? 14.697 0.789 -17.596 1.00 91.81 121 GLN A C 1
ATOM 965 O O . GLN A 1 121 ? 14.172 0.427 -16.544 1.00 91.81 121 GLN A O 1
ATOM 970 N N . ALA A 1 122 ? 14.177 1.750 -18.361 1.00 94.00 122 ALA A N 1
ATOM 971 C CA . ALA A 1 122 ? 12.848 2.290 -18.097 1.00 94.00 122 ALA A CA 1
ATOM 972 C C . ALA A 1 122 ? 11.826 1.144 -18.100 1.00 94.00 122 ALA A C 1
ATOM 974 O O . ALA A 1 122 ? 11.812 0.315 -19.013 1.00 94.00 122 ALA A O 1
ATOM 975 N N . GLU A 1 123 ? 10.998 1.080 -17.062 1.00 95.06 123 GLU A N 1
ATOM 976 C CA . GLU A 1 123 ? 10.031 0.004 -16.901 1.00 95.06 123 GLU A CA 1
ATOM 977 C C . GLU A 1 123 ? 8.985 0.016 -18.030 1.00 95.06 123 GLU A C 1
ATOM 979 O O . GLU A 1 123 ? 8.433 1.059 -18.398 1.00 95.06 123 GLU A O 1
ATOM 984 N N . SER A 1 124 ? 8.703 -1.163 -18.592 1.00 96.00 124 SER A N 1
ATOM 985 C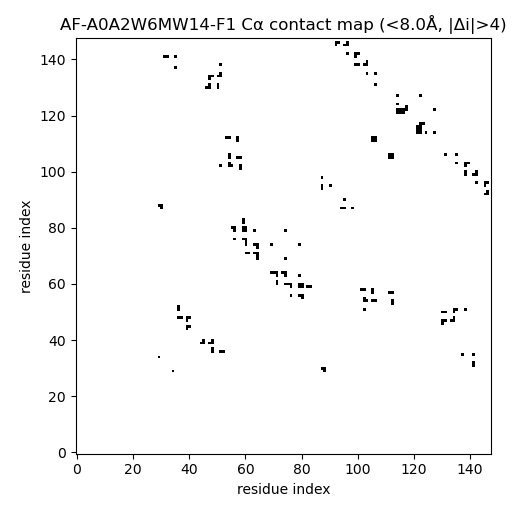 CA . SER A 1 124 ? 7.666 -1.303 -19.616 1.00 96.00 124 SER A CA 1
ATOM 986 C C . SER A 1 124 ? 6.266 -1.189 -19.011 1.00 96.00 124 SER A C 1
ATOM 988 O O . SER A 1 124 ? 6.031 -1.621 -17.885 1.00 96.00 124 SER A O 1
ATOM 990 N N . GLU A 1 125 ? 5.306 -0.680 -19.788 1.00 95.69 125 GLU A N 1
ATOM 991 C CA . GLU A 1 125 ? 3.906 -0.595 -19.347 1.00 95.69 125 GLU A CA 1
ATOM 992 C C . GLU A 1 125 ? 3.335 -1.966 -18.968 1.00 95.69 125 GLU A C 1
ATOM 994 O O . GLU A 1 125 ? 2.672 -2.102 -17.947 1.00 95.69 125 GLU A O 1
ATOM 999 N N . ALA A 1 126 ? 3.635 -2.997 -19.764 1.00 96.44 126 ALA A N 1
ATOM 1000 C CA . ALA A 1 126 ? 3.151 -4.349 -19.513 1.00 96.44 126 ALA A CA 1
ATOM 1001 C C . ALA A 1 126 ? 3.669 -4.908 -18.179 1.00 96.44 126 ALA A C 1
ATOM 1003 O O . ALA A 1 126 ? 2.896 -5.493 -17.426 1.00 96.44 126 ALA A O 1
ATOM 1004 N N . HIS A 1 127 ? 4.954 -4.694 -17.874 1.00 96.44 127 HIS A N 1
ATOM 1005 C CA . HIS A 1 127 ? 5.535 -5.097 -16.593 1.00 96.44 127 HIS A CA 1
ATOM 1006 C C . HIS A 1 127 ? 4.898 -4.336 -15.428 1.00 96.44 127 HIS A C 1
ATOM 1008 O O . HIS A 1 127 ? 4.428 -4.957 -14.480 1.00 96.44 127 HIS A O 1
ATOM 1014 N N . PHE A 1 128 ? 4.811 -3.008 -15.535 1.00 96.94 128 PHE A N 1
ATOM 1015 C CA . PHE A 1 128 ? 4.233 -2.165 -14.492 1.00 96.94 128 PHE A CA 1
ATOM 1016 C C . PHE A 1 128 ? 2.792 -2.570 -14.155 1.00 96.94 128 PHE A C 1
ATOM 1018 O O . PHE A 1 128 ? 2.461 -2.764 -12.986 1.00 96.94 128 PHE A O 1
ATOM 1025 N N . GLN A 1 129 ? 1.944 -2.765 -15.172 1.00 97.31 129 GLN A N 1
ATOM 1026 C CA . GLN A 1 129 ? 0.555 -3.186 -14.969 1.00 97.31 129 GLN A CA 1
ATOM 1027 C C . GLN A 1 129 ? 0.454 -4.608 -14.409 1.00 97.31 129 GLN A C 1
ATOM 1029 O O . GLN A 1 129 ? -0.389 -4.860 -13.552 1.00 97.31 129 GLN A O 1
ATOM 1034 N N . ALA A 1 130 ? 1.319 -5.535 -14.839 1.00 97.56 130 ALA A N 1
ATOM 1035 C CA . ALA A 1 130 ? 1.346 -6.888 -14.287 1.00 97.56 130 ALA A CA 1
ATOM 1036 C C . ALA A 1 130 ? 1.699 -6.880 -12.791 1.00 97.56 130 ALA A C 1
ATOM 1038 O O . ALA A 1 130 ? 0.982 -7.483 -11.995 1.00 97.56 130 ALA A O 1
ATOM 1039 N N . THR A 1 131 ? 2.739 -6.141 -12.400 1.00 97.00 131 THR A N 1
ATOM 1040 C CA . THR A 1 131 ? 3.151 -5.993 -10.997 1.00 97.00 131 THR A CA 1
ATOM 1041 C C . THR A 1 131 ? 2.069 -5.309 -10.163 1.00 97.00 131 THR A C 1
ATOM 1043 O O . THR A 1 131 ? 1.773 -5.744 -9.051 1.00 97.00 131 THR A O 1
ATOM 1046 N N . LYS A 1 132 ? 1.433 -4.263 -10.707 1.00 97.81 132 LYS A N 1
ATOM 1047 C CA . LYS A 1 132 ? 0.323 -3.548 -10.064 1.00 97.81 132 LYS A CA 1
ATOM 1048 C C . LYS A 1 132 ? -0.878 -4.463 -9.816 1.00 97.81 132 LYS A C 1
ATOM 1050 O O . LYS A 1 132 ? -1.386 -4.494 -8.700 1.00 97.81 132 LYS A O 1
ATOM 1055 N N . ASN A 1 133 ? -1.274 -5.257 -10.809 1.00 98.31 133 ASN A N 1
ATOM 1056 C CA . ASN A 1 133 ? -2.367 -6.220 -10.665 1.00 98.31 133 ASN A CA 1
ATOM 1057 C C . ASN A 1 133 ? -2.035 -7.317 -9.647 1.00 98.31 133 ASN A C 1
ATOM 1059 O O . ASN A 1 133 ? -2.853 -7.600 -8.783 1.00 98.31 133 ASN A O 1
ATOM 1063 N N . GLN A 1 134 ? -0.815 -7.860 -9.670 1.00 98.38 134 GLN A N 1
ATOM 1064 C CA . GLN A 1 134 ? -0.397 -8.847 -8.672 1.00 98.38 134 GLN A CA 1
ATOM 1065 C C . GLN A 1 134 ? -0.417 -8.274 -7.251 1.00 98.38 134 GLN A C 1
ATOM 1067 O O . GLN A 1 134 ? -0.858 -8.947 -6.327 1.00 98.38 134 GLN A O 1
ATOM 1072 N N . ALA A 1 135 ? 0.025 -7.029 -7.057 1.00 98.44 135 ALA A N 1
ATOM 1073 C CA . ALA A 1 135 ? -0.047 -6.386 -5.747 1.00 98.44 135 ALA A CA 1
ATOM 1074 C C . ALA A 1 135 ? -1.502 -6.189 -5.284 1.00 98.44 135 ALA A C 1
ATOM 1076 O O . ALA A 1 135 ? -1.792 -6.382 -4.106 1.00 98.44 135 ALA A O 1
ATOM 1077 N N . ILE A 1 136 ? -2.419 -5.862 -6.203 1.00 98.62 136 ILE A N 1
ATOM 1078 C CA . ILE A 1 136 ? -3.860 -5.798 -5.918 1.00 98.62 136 ILE A CA 1
ATOM 1079 C C . ILE A 1 136 ? -4.401 -7.168 -5.498 1.00 98.62 136 ILE A C 1
ATOM 1081 O O . ILE A 1 136 ? -5.180 -7.221 -4.548 1.00 98.62 136 ILE A O 1
ATOM 1085 N N . ASP A 1 137 ? -3.996 -8.254 -6.159 1.00 98.62 137 ASP A N 1
ATOM 1086 C CA . ASP A 1 137 ? -4.447 -9.608 -5.817 1.00 98.62 137 ASP A CA 1
ATOM 1087 C C . ASP A 1 137 ? -4.059 -9.962 -4.370 1.00 98.62 137 ASP A C 1
ATOM 1089 O O . ASP A 1 137 ? -4.927 -10.303 -3.569 1.00 98.62 137 ASP A O 1
ATOM 1093 N N . TYR A 1 138 ? -2.795 -9.750 -3.987 1.00 98.56 138 TYR A N 1
ATOM 1094 C CA . TYR A 1 138 ? -2.320 -9.991 -2.615 1.00 98.56 138 TYR A CA 1
ATOM 1095 C C . TYR A 1 138 ? -3.005 -9.108 -1.567 1.00 98.56 138 TYR A C 1
ATOM 1097 O O . TYR A 1 138 ? -3.366 -9.577 -0.491 1.00 98.56 138 TYR A O 1
ATOM 1105 N N . LEU A 1 139 ? -3.221 -7.827 -1.874 1.00 98.50 139 LEU A N 1
ATOM 1106 C CA . LEU A 1 139 ? -3.967 -6.941 -0.980 1.00 98.50 139 LEU A CA 1
ATOM 1107 C C . LEU A 1 139 ? -5.441 -7.355 -0.872 1.00 98.50 139 LEU A C 1
ATOM 1109 O O . LEU A 1 139 ? -6.053 -7.167 0.176 1.00 98.50 139 LEU A O 1
ATOM 1113 N N . SER A 1 140 ? -6.016 -7.923 -1.931 1.00 98.38 140 SER A N 1
ATOM 1114 C CA . SER A 1 140 ? -7.391 -8.428 -1.923 1.00 98.38 140 SER A CA 1
ATOM 1115 C C . SER A 1 140 ? -7.521 -9.698 -1.085 1.00 98.38 140 SER A C 1
ATOM 1117 O O . SER A 1 140 ? -8.514 -9.833 -0.376 1.00 98.38 140 SER A O 1
ATOM 1119 N N . GLU A 1 141 ? -6.526 -10.589 -1.126 1.00 97.81 141 GLU A N 1
ATOM 1120 C CA . GLU A 1 141 ? -6.423 -11.747 -0.227 1.00 97.81 141 GLU A CA 1
ATOM 1121 C C . GLU A 1 141 ? -6.312 -11.287 1.232 1.00 97.81 141 GLU A C 1
ATOM 1123 O O . GLU A 1 141 ? -7.153 -11.651 2.050 1.00 97.81 141 GLU A O 1
ATOM 1128 N N . LEU A 1 142 ? -5.387 -10.367 1.535 1.00 97.44 142 LEU A N 1
ATOM 1129 C CA . LEU A 1 142 ? -5.257 -9.779 2.873 1.00 97.44 142 LEU A CA 1
ATOM 1130 C C . LEU A 1 142 ? -6.575 -9.145 3.355 1.00 97.44 142 LEU A C 1
ATOM 1132 O O . LEU A 1 142 ? -6.966 -9.296 4.510 1.00 97.44 142 LEU A O 1
ATOM 1136 N N . LEU A 1 143 ? -7.287 -8.437 2.474 1.00 96.94 143 LEU A N 1
ATOM 1137 C CA . LEU A 1 143 ? -8.584 -7.843 2.794 1.00 96.94 143 LEU A CA 1
ATOM 1138 C C . LEU A 1 143 ? -9.662 -8.895 3.091 1.00 96.94 143 LEU A C 1
ATOM 1140 O O . LEU A 1 143 ? -10.575 -8.614 3.867 1.00 96.94 143 LEU A O 1
ATOM 1144 N N . GLN A 1 144 ? -9.611 -10.064 2.449 1.00 95.44 144 GLN A N 1
ATOM 1145 C CA . GLN A 1 144 ? -10.518 -11.173 2.748 1.00 95.44 144 GLN A CA 1
ATOM 1146 C C . GLN A 1 144 ? -10.182 -11.798 4.101 1.00 95.44 144 GLN A C 1
ATOM 1148 O O . GLN A 1 144 ? -11.099 -12.002 4.892 1.00 95.44 144 GLN A O 1
ATOM 1153 N N . ASP A 1 145 ? -8.898 -12.004 4.391 1.00 92.94 145 ASP A N 1
ATOM 1154 C CA . ASP A 1 145 ? -8.432 -12.593 5.649 1.00 92.94 145 ASP A CA 1
ATOM 1155 C C . ASP A 1 145 ? -8.761 -11.714 6.863 1.00 92.94 145 ASP A C 1
ATOM 1157 O O . ASP A 1 145 ? -9.157 -12.227 7.902 1.00 92.94 145 ASP A O 1
ATOM 1161 N N . ILE A 1 146 ? -8.678 -10.384 6.730 1.00 90.56 146 ILE A N 1
ATOM 1162 C CA . ILE A 1 146 ? -9.062 -9.443 7.802 1.00 90.56 146 ILE A CA 1
ATOM 1163 C C . ILE A 1 146 ? -10.580 -9.456 8.064 1.00 90.56 146 ILE A C 1
ATOM 1165 O O . ILE A 1 146 ? -11.023 -9.106 9.156 1.00 90.56 146 ILE A O 1
ATOM 1169 N N . LYS A 1 147 ? -11.394 -9.804 7.060 1.00 82.06 147 LYS A N 1
ATOM 1170 C CA . LYS A 1 147 ? -12.865 -9.813 7.156 1.00 82.06 147 LYS A CA 1
ATOM 1171 C C . LYS A 1 147 ? -13.449 -11.155 7.609 1.00 82.06 147 LYS A C 1
ATOM 1173 O O . LYS A 1 147 ? -14.667 -11.211 7.803 1.00 82.06 147 LYS A O 1
ATOM 1178 N N . ALA A 1 148 ? -12.639 -12.211 7.655 1.00 70.94 148 ALA A N 1
ATOM 1179 C CA . ALA A 1 148 ? -13.054 -13.584 7.942 1.00 70.94 148 ALA A CA 1
ATOM 1180 C C . ALA A 1 148 ? -13.162 -13.846 9.449 1.00 70.94 148 ALA A C 1
ATOM 1182 O O . ALA A 1 148 ? -14.146 -14.519 9.840 1.00 70.94 148 ALA A O 1
#